Protein AF-A0A661AFL9-F1 (afdb_monomer_lite)

Sequence (75 aa):
MRSYPLINLHIHSNLSFDSELQPDWIVQESIKLGFQYISITDHLDLNPNDPAYGDYDYEKSKELVERLRKEYPEI

Foldseek 3Di:
DDDDAAEEEEAEDPLAPPDPHHPVNVLVVCVVVRHQYYHHDHDDDCDPVDPCHPSDDPVVVVVSVVVCCVVCVRD

Structure (mmCIF, N/CA/C/O backbone):
data_AF-A0A661AFL9-F1
#
_entry.id   AF-A0A661AFL9-F1
#
loop_
_atom_site.group_PDB
_atom_site.id
_atom_site.type_symbol
_atom_site.label_atom_id
_atom_site.label_alt_id
_atom_site.label_comp_id
_atom_site.label_asym_id
_atom_site.label_entity_id
_atom_site.label_seq_id
_atom_site.pdbx_PDB_ins_code
_atom_site.Cartn_x
_atom_site.Cartn_y
_atom_site.Cartn_z
_atom_site.occupancy
_atom_site.B_iso_or_equiv
_atom_site.auth_seq_id
_atom_site.auth_comp_id
_atom_site.auth_asym_id
_atom_site.auth_atom_id
_atom_site.pdbx_PDB_model_num
ATOM 1 N N . MET A 1 1 ? -7.597 -12.104 29.548 1.00 59.59 1 MET A N 1
ATOM 2 C CA . MET A 1 1 ? -7.126 -12.446 28.187 1.00 59.59 1 MET A CA 1
ATOM 3 C C . MET A 1 1 ? -6.382 -11.248 27.635 1.00 59.59 1 MET A C 1
ATOM 5 O O . MET A 1 1 ? -6.889 -10.143 27.763 1.00 59.59 1 MET A O 1
ATOM 9 N N . ARG A 1 2 ? -5.177 -11.439 27.097 1.00 63.16 2 ARG A N 1
ATOM 10 C CA . ARG A 1 2 ? -4.429 -10.370 26.424 1.00 63.16 2 ARG A CA 1
ATOM 11 C C . ARG A 1 2 ? -4.887 -10.371 24.965 1.00 63.16 2 ARG A C 1
ATOM 13 O O . ARG A 1 2 ? -4.752 -11.401 24.315 1.00 63.16 2 ARG A O 1
ATOM 20 N N . SER A 1 3 ? -5.487 -9.279 24.499 1.00 83.94 3 SER A N 1
ATOM 21 C CA . SER A 1 3 ? -5.818 -9.107 23.081 1.00 83.94 3 SER A CA 1
ATOM 22 C C . SER A 1 3 ? -4.670 -8.375 22.408 1.00 83.94 3 SER A C 1
ATOM 24 O O . SER A 1 3 ? -4.172 -7.390 22.953 1.00 83.94 3 SER A O 1
ATOM 26 N N . TYR A 1 4 ? -4.247 -8.869 21.252 1.00 88.31 4 TYR A N 1
ATOM 27 C CA . TYR A 1 4 ? -3.284 -8.185 20.395 1.00 88.31 4 TYR A CA 1
ATOM 28 C C . TYR A 1 4 ? -4.036 -7.326 19.372 1.00 88.31 4 TYR A C 1
ATOM 30 O O . TYR A 1 4 ? -5.188 -7.648 19.059 1.00 88.31 4 TYR A O 1
ATOM 38 N N . PRO A 1 5 ? -3.431 -6.232 18.879 1.00 93.12 5 PRO A N 1
ATOM 39 C CA . PRO A 1 5 ? -4.011 -5.469 17.784 1.00 93.12 5 PRO A CA 1
ATOM 40 C C . PRO A 1 5 ? -4.097 -6.345 16.530 1.00 93.12 5 PRO A C 1
ATOM 42 O O . PRO A 1 5 ? -3.176 -7.109 16.235 1.00 93.12 5 PRO A O 1
ATOM 45 N N . LEU A 1 6 ? -5.204 -6.234 15.799 1.00 96.44 6 LEU A N 1
ATOM 46 C CA . LEU A 1 6 ? -5.348 -6.866 14.493 1.00 96.44 6 LEU A CA 1
ATOM 47 C C . LEU A 1 6 ? -4.615 -6.002 13.459 1.00 96.44 6 LEU A C 1
ATOM 49 O O . LEU A 1 6 ? -4.929 -4.819 13.324 1.00 96.44 6 LEU A O 1
ATOM 53 N N . ILE A 1 7 ? -3.621 -6.571 12.773 1.00 97.50 7 ILE A N 1
ATOM 54 C CA . ILE A 1 7 ? -2.750 -5.839 11.842 1.00 97.50 7 ILE A CA 1
ATOM 55 C C . ILE A 1 7 ? -2.574 -6.589 10.524 1.00 97.50 7 ILE A C 1
ATOM 57 O O . ILE A 1 7 ? -2.566 -7.821 10.515 1.00 97.50 7 ILE A O 1
ATOM 61 N N . ASN A 1 8 ? -2.382 -5.854 9.429 1.00 97.88 8 ASN A N 1
ATOM 62 C CA . ASN A 1 8 ? -1.969 -6.418 8.144 1.00 97.88 8 ASN A CA 1
ATOM 63 C C . ASN A 1 8 ? -0.852 -5.574 7.527 1.00 97.88 8 ASN A C 1
ATOM 65 O O . ASN A 1 8 ? -1.072 -4.445 7.109 1.00 97.88 8 ASN A O 1
ATOM 69 N N . LEU A 1 9 ? 0.355 -6.127 7.472 1.00 97.88 9 LEU A N 1
ATOM 70 C CA . LEU A 1 9 ? 1.551 -5.398 7.051 1.00 97.88 9 LEU A CA 1
ATOM 71 C C . LEU A 1 9 ? 2.048 -5.804 5.658 1.00 97.88 9 LEU A C 1
ATOM 73 O O . LEU A 1 9 ? 3.213 -5.568 5.351 1.00 97.88 9 LEU A O 1
ATOM 77 N N . HIS A 1 10 ? 1.210 -6.462 4.857 1.00 98.12 10 HIS A N 1
ATOM 78 C CA . HIS A 1 10 ? 1.589 -6.938 3.532 1.00 98.12 10 HIS A CA 1
ATOM 79 C C . HIS A 1 10 ? 0.392 -6.845 2.578 1.00 98.12 10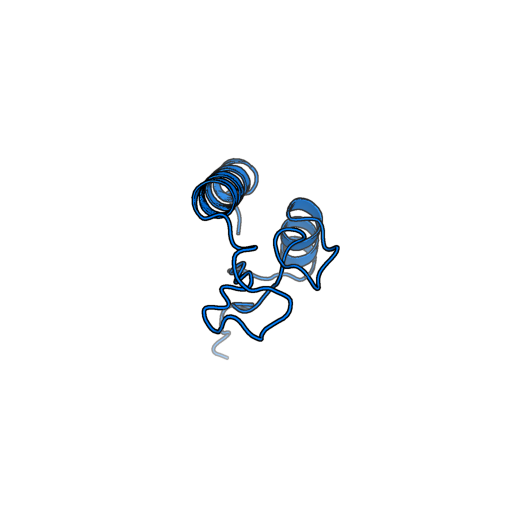 HIS A C 1
ATOM 81 O O . HIS A 1 10 ? -0.375 -7.799 2.428 1.00 98.12 10 HIS A O 1
ATOM 87 N N . ILE A 1 11 ? 0.185 -5.667 1.988 1.00 98.19 11 ILE A N 1
ATOM 88 C CA . ILE A 1 11 ? -0.937 -5.384 1.083 1.00 98.19 11 ILE A CA 1
ATOM 89 C C . ILE A 1 11 ? -0.414 -4.676 -0.162 1.00 98.19 11 ILE A C 1
ATOM 91 O O . ILE A 1 11 ? 0.326 -3.705 -0.051 1.00 98.19 11 ILE A O 1
ATOM 95 N N . HIS A 1 12 ? -0.867 -5.113 -1.332 1.00 98.12 12 HIS A N 1
ATOM 96 C CA . HIS A 1 12 ? -0.540 -4.490 -2.612 1.00 98.12 12 HIS A CA 1
ATOM 97 C C . HIS A 1 12 ? -1.714 -3.637 -3.093 1.00 98.12 12 HIS A C 1
ATOM 99 O O . HIS A 1 12 ? -2.850 -4.116 -3.176 1.00 98.12 12 HIS A O 1
ATOM 105 N N . SER A 1 13 ? -1.443 -2.377 -3.407 1.00 98.19 13 SER A N 1
ATOM 106 C CA . SER A 1 13 ? -2.376 -1.456 -4.046 1.00 98.19 13 SER A CA 1
ATOM 107 C C . SER A 1 13 ? -2.281 -1.557 -5.567 1.00 98.19 13 SER A C 1
ATOM 109 O O . SER A 1 13 ? -1.438 -2.268 -6.104 1.00 98.19 13 SER A O 1
ATOM 111 N N . ASN A 1 14 ? -3.108 -0.798 -6.277 1.00 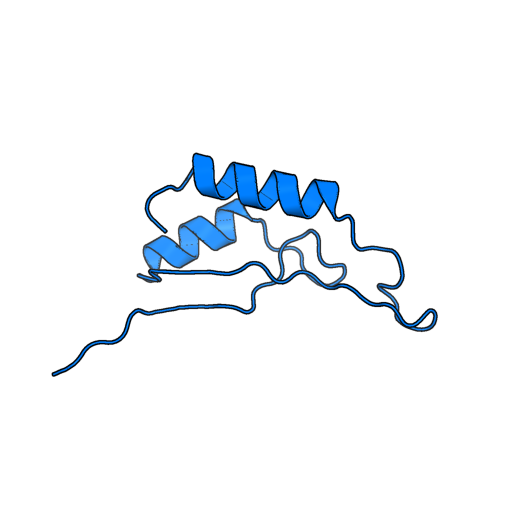97.88 14 ASN A N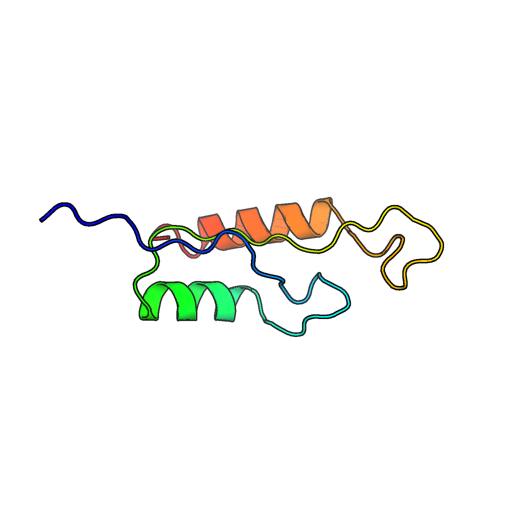 1
ATOM 112 C CA . ASN A 1 14 ? -3.031 -0.666 -7.728 1.00 97.88 14 ASN A CA 1
ATOM 113 C C . ASN A 1 14 ? -1.763 0.043 -8.251 1.00 97.88 14 ASN A C 1
ATOM 115 O O . ASN A 1 14 ? -1.675 0.296 -9.452 1.00 97.88 14 ASN A O 1
ATOM 119 N N . LEU A 1 15 ? -0.814 0.407 -7.380 1.00 97.25 15 LEU A N 1
ATOM 120 C CA . LEU A 1 15 ? 0.542 0.779 -7.791 1.00 97.25 15 LEU A CA 1
ATOM 121 C C . LEU A 1 15 ? 1.455 -0.441 -7.998 1.00 97.25 15 LEU A C 1
ATOM 123 O O . LEU A 1 15 ? 2.484 -0.307 -8.654 1.00 97.25 15 LEU A O 1
ATOM 127 N N . SER A 1 16 ? 1.094 -1.618 -7.480 1.00 96.81 16 SER A N 1
ATOM 128 C CA . SER A 1 16 ? 1.757 -2.877 -7.837 1.00 96.81 16 SER A CA 1
ATOM 129 C C . SER A 1 16 ? 1.262 -3.385 -9.189 1.00 96.81 16 SER A C 1
ATOM 131 O O . SER A 1 16 ? 0.063 -3.370 -9.461 1.00 96.81 16 SER A O 1
ATOM 133 N N . PHE A 1 17 ? 2.177 -3.898 -10.015 1.00 94.19 17 PHE A N 1
ATOM 134 C CA . PHE A 1 17 ? 1.870 -4.381 -11.369 1.00 94.19 17 PHE A CA 1
ATOM 135 C C . PHE A 1 17 ? 0.841 -5.530 -11.413 1.00 94.19 17 PHE A C 1
ATOM 137 O O . PHE A 1 17 ? 0.195 -5.749 -12.437 1.00 94.19 17 PHE A O 1
ATOM 144 N N . ASP A 1 18 ? 0.707 -6.277 -10.316 1.00 96.25 18 ASP A N 1
ATOM 145 C CA . ASP A 1 18 ? -0.113 -7.481 -10.174 1.00 96.25 18 ASP A CA 1
ATOM 146 C C . ASP A 1 18 ? -1.360 -7.274 -9.297 1.00 96.25 18 ASP A C 1
ATOM 148 O O . ASP A 1 18 ? -2.021 -8.247 -8.921 1.00 96.25 18 ASP A O 1
ATOM 152 N N . SER A 1 19 ? -1.715 -6.025 -8.980 1.00 97.44 19 SER A N 1
ATOM 153 C CA . SER A 1 19 ? -2.883 -5.701 -8.159 1.00 97.44 19 SER A CA 1
ATOM 154 C C . SER A 1 19 ? -3.758 -4.628 -8.803 1.00 97.44 19 SER A C 1
ATOM 156 O O . SER A 1 19 ? -3.290 -3.664 -9.398 1.00 97.44 19 SER A O 1
ATOM 158 N N . GLU A 1 20 ? -5.072 -4.780 -8.641 1.00 97.44 20 GLU A N 1
ATOM 159 C CA . GLU A 1 20 ? -6.079 -3.798 -9.068 1.00 97.44 20 GLU A CA 1
ATOM 160 C C . GLU A 1 20 ? -6.752 -3.101 -7.869 1.00 97.44 20 GLU A C 1
ATOM 162 O O . GLU A 1 20 ? -7.672 -2.288 -8.034 1.00 97.44 20 GLU A O 1
ATOM 167 N N . LEU A 1 21 ? -6.318 -3.414 -6.640 1.00 97.94 21 LEU A N 1
ATOM 168 C CA . LEU A 1 21 ? -6.977 -2.948 -5.423 1.00 97.94 21 LEU A CA 1
ATOM 169 C C . LEU A 1 21 ? -6.836 -1.437 -5.249 1.00 97.94 21 LEU A C 1
ATOM 171 O O . LEU A 1 21 ? -5.739 -0.889 -5.145 1.00 97.94 21 LEU A O 1
ATOM 175 N N . GLN A 1 22 ? -7.979 -0.764 -5.147 1.00 98.38 22 GLN A N 1
ATOM 176 C CA . GLN A 1 22 ? -8.004 0.670 -4.904 1.00 98.38 22 GLN A CA 1
ATOM 177 C C . GLN A 1 22 ? -7.577 0.971 -3.455 1.00 98.38 22 GLN A C 1
ATOM 179 O O . GLN A 1 22 ? -8.121 0.362 -2.529 1.00 98.38 22 GLN A O 1
ATOM 184 N N . PRO A 1 23 ? -6.657 1.925 -3.222 1.00 98.12 23 PRO A N 1
ATOM 185 C CA . PRO A 1 23 ? -6.123 2.201 -1.888 1.00 98.12 23 PRO A CA 1
ATOM 186 C C . PRO A 1 23 ? -7.200 2.592 -0.870 1.00 98.12 23 PRO A C 1
ATOM 188 O O . PRO A 1 23 ? -7.192 2.115 0.261 1.00 98.12 23 PRO A O 1
ATOM 191 N N . ASP A 1 24 ? -8.185 3.389 -1.283 1.00 98.44 24 ASP A N 1
ATOM 192 C CA . ASP A 1 24 ? -9.325 3.758 -0.438 1.00 98.44 24 ASP A CA 1
ATOM 193 C C . ASP A 1 24 ? -10.175 2.549 -0.041 1.00 98.44 24 ASP A C 1
ATOM 195 O O . ASP A 1 24 ? -10.621 2.448 1.101 1.00 98.44 24 ASP A O 1
ATOM 199 N N . TRP A 1 25 ? -10.360 1.596 -0.958 1.00 98.56 25 TRP A N 1
ATOM 200 C CA . TRP A 1 25 ? -11.078 0.361 -0.658 1.00 98.56 25 TRP A CA 1
ATOM 201 C C . TRP A 1 25 ? -10.320 -0.481 0.375 1.00 98.56 25 TRP A C 1
ATOM 203 O O . TRP A 1 25 ? -10.936 -0.965 1.323 1.00 98.56 25 TRP A O 1
ATOM 213 N N . ILE A 1 26 ? -8.990 -0.591 0.245 1.00 98.56 26 ILE A N 1
ATOM 214 C CA . ILE A 1 26 ? -8.131 -1.297 1.211 1.00 98.56 26 ILE A CA 1
ATOM 215 C C . ILE A 1 26 ? -8.329 -0.722 2.617 1.00 98.56 26 ILE A C 1
ATOM 217 O O . ILE A 1 26 ? -8.573 -1.477 3.562 1.00 98.56 26 ILE A O 1
ATOM 221 N N . VAL A 1 27 ? -8.242 0.604 2.762 1.00 98.50 27 VAL A N 1
ATOM 222 C CA . VAL A 1 27 ? -8.372 1.274 4.064 1.00 98.50 27 VAL A CA 1
ATOM 223 C C . VAL A 1 27 ? -9.775 1.085 4.639 1.00 98.50 27 VAL A C 1
ATOM 225 O O . VAL A 1 27 ? -9.924 0.628 5.772 1.00 98.50 27 VAL A O 1
ATOM 228 N N . GLN A 1 28 ? -10.815 1.363 3.849 1.00 98.44 28 GLN A N 1
ATOM 229 C CA . GLN A 1 28 ? -12.206 1.256 4.294 1.00 98.44 28 GLN A CA 1
ATOM 230 C C . GLN A 1 28 ? -12.576 -0.167 4.715 1.00 98.44 28 GLN A C 1
ATOM 232 O O . GLN A 1 28 ? -13.270 -0.354 5.716 1.00 98.44 28 GLN A O 1
ATOM 237 N N . GLU A 1 29 ? -12.127 -1.179 3.975 1.00 98.38 29 GLU A N 1
ATOM 238 C CA . GLU A 1 29 ? -12.400 -2.572 4.323 1.00 98.38 29 GLU A CA 1
ATOM 239 C C . GLU A 1 29 ? -11.616 -3.008 5.566 1.00 98.38 29 GLU A C 1
ATOM 241 O O . GLU A 1 29 ? -12.158 -3.695 6.431 1.00 98.38 29 GLU A O 1
ATOM 246 N N . SER A 1 30 ? -10.382 -2.525 5.724 1.00 98.19 30 SER A N 1
ATOM 247 C CA . SER A 1 30 ? -9.574 -2.775 6.923 1.00 98.19 30 SER A CA 1
ATOM 248 C C . SER A 1 30 ? -10.235 -2.210 8.184 1.00 98.19 30 SER A C 1
ATOM 250 O O . SER A 1 30 ? -10.334 -2.912 9.193 1.00 98.19 30 SER A O 1
ATOM 252 N N . ILE A 1 31 ? -10.775 -0.988 8.108 1.00 98.00 31 ILE A N 1
ATOM 253 C CA . ILE A 1 31 ? -11.545 -0.368 9.198 1.00 98.00 31 ILE A CA 1
ATOM 254 C C . ILE A 1 31 ? -12.780 -1.215 9.536 1.00 98.00 31 ILE A C 1
ATOM 256 O O . ILE A 1 31 ? -13.005 -1.532 10.705 1.00 98.00 31 ILE A O 1
ATOM 260 N N . LYS A 1 32 ? -13.566 -1.638 8.533 1.00 98.19 32 LYS A N 1
ATOM 261 C CA . LYS A 1 32 ? -14.763 -2.478 8.756 1.00 98.19 32 LYS A CA 1
ATOM 262 C C . LYS A 1 32 ? -14.437 -3.805 9.439 1.00 98.19 32 LYS A C 1
ATOM 264 O O . LYS A 1 32 ? -15.224 -4.278 10.257 1.00 98.19 32 LYS A O 1
ATOM 269 N N . LEU A 1 33 ? -13.294 -4.401 9.108 1.00 97.44 33 LEU A N 1
ATOM 270 C CA . LEU A 1 33 ? -12.825 -5.665 9.679 1.00 97.44 33 LEU A CA 1
ATOM 271 C C . LEU A 1 33 ? -12.153 -5.501 11.054 1.00 97.44 33 LEU A C 1
ATOM 273 O O . LEU A 1 33 ? -11.816 -6.499 11.691 1.00 97.44 33 LEU A O 1
ATOM 277 N N . GLY A 1 34 ? -11.985 -4.266 11.538 1.00 97.19 34 GLY A N 1
ATOM 278 C CA . GLY A 1 34 ? -11.417 -3.972 12.853 1.00 97.19 34 GLY A CA 1
ATOM 279 C C . GLY A 1 34 ? -9.889 -4.039 12.908 1.00 97.19 34 GLY A C 1
ATOM 280 O O . GLY A 1 34 ? -9.332 -4.236 13.993 1.00 97.19 34 GLY A O 1
ATOM 281 N N . PHE A 1 35 ? -9.205 -3.895 11.768 1.00 98.00 35 PHE A N 1
ATOM 282 C CA . PHE A 1 35 ? -7.757 -3.694 11.757 1.00 98.00 35 PHE A CA 1
ATOM 283 C C . PHE A 1 35 ? -7.413 -2.352 12.406 1.00 98.00 35 PHE A C 1
ATOM 285 O O . PHE A 1 35 ? -8.095 -1.355 12.201 1.00 98.00 35 PHE A O 1
ATOM 292 N N . GLN A 1 36 ? -6.346 -2.348 13.199 1.00 96.88 36 GLN A N 1
ATOM 293 C CA . GLN A 1 36 ? -5.840 -1.156 13.887 1.00 96.88 36 GLN A CA 1
ATOM 294 C C . GLN A 1 36 ? -4.618 -0.561 13.199 1.00 96.88 36 GLN A C 1
ATOM 296 O O . GLN A 1 36 ? -4.295 0.589 13.451 1.00 96.88 36 GLN A O 1
ATOM 301 N N . TYR A 1 37 ? -3.916 -1.366 12.397 1.00 96.94 37 TYR A N 1
ATOM 302 C CA . TYR A 1 37 ? -2.748 -0.939 11.642 1.00 96.94 37 TYR A CA 1
ATOM 303 C C . TYR A 1 37 ? -2.678 -1.714 10.335 1.00 96.94 37 TYR A C 1
ATOM 305 O O . TYR A 1 37 ? -2.795 -2.947 10.330 1.00 96.94 37 TYR A O 1
ATOM 313 N N . ILE A 1 38 ? -2.410 -1.002 9.247 1.00 98.25 38 ILE A N 1
ATOM 314 C CA . ILE A 1 38 ? -2.113 -1.609 7.954 1.00 98.25 38 ILE A CA 1
ATOM 315 C C . ILE A 1 38 ? -0.852 -1.016 7.322 1.00 98.25 38 ILE A C 1
ATOM 317 O O . ILE A 1 38 ? -0.459 0.109 7.627 1.00 98.25 38 ILE A O 1
ATOM 321 N N . SER A 1 39 ? -0.212 -1.775 6.435 1.00 98.19 39 SER A N 1
ATOM 322 C CA . SER A 1 39 ? 0.874 -1.288 5.585 1.00 98.19 39 SER A CA 1
ATOM 323 C C . SER A 1 39 ? 0.612 -1.685 4.142 1.00 98.19 39 SER A C 1
ATOM 325 O O . SER A 1 39 ? 0.407 -2.862 3.851 1.00 98.19 39 SER A O 1
ATOM 327 N N . ILE A 1 40 ? 0.670 -0.700 3.248 1.00 98.12 40 ILE A N 1
ATOM 328 C CA . ILE A 1 40 ? 0.796 -0.945 1.813 1.00 98.12 40 ILE A CA 1
ATOM 329 C C . ILE A 1 40 ? 2.278 -1.230 1.542 1.00 98.12 40 ILE A C 1
ATOM 331 O O . ILE A 1 40 ? 3.152 -0.510 2.028 1.00 98.12 40 ILE A O 1
ATOM 335 N N . THR A 1 41 ? 2.557 -2.318 0.839 1.00 97.81 41 THR A N 1
ATOM 336 C CA . THR A 1 41 ? 3.889 -2.855 0.546 1.00 97.81 41 THR A CA 1
ATOM 337 C C . THR A 1 41 ? 3.959 -3.209 -0.931 1.00 97.81 41 THR A C 1
ATOM 339 O O . THR A 1 41 ? 4.117 -4.374 -1.290 1.00 97.81 41 THR A O 1
ATOM 342 N N . ASP A 1 42 ? 3.767 -2.199 -1.779 1.00 98.06 42 ASP A N 1
ATOM 343 C CA . ASP A 1 42 ? 3.822 -2.377 -3.224 1.00 98.06 42 ASP A CA 1
ATOM 344 C C . ASP A 1 42 ? 5.191 -2.883 -3.695 1.00 98.06 42 ASP A C 1
ATOM 346 O O . ASP A 1 42 ? 6.214 -2.678 -3.032 1.00 98.06 42 ASP A O 1
ATOM 350 N N . HIS A 1 43 ? 5.194 -3.575 -4.834 1.00 97.38 43 HIS A N 1
ATOM 351 C CA . HIS A 1 43 ? 6.384 -4.239 -5.360 1.00 97.38 43 HIS A CA 1
ATOM 352 C C . HIS A 1 43 ? 7.489 -3.255 -5.741 1.00 97.38 43 HIS A C 1
ATOM 354 O O . HIS A 1 43 ? 7.255 -2.271 -6.437 1.00 97.38 43 HIS A O 1
ATOM 360 N N . LEU A 1 44 ? 8.715 -3.578 -5.329 1.00 97.25 44 LEU A N 1
ATOM 361 C CA . LEU A 1 44 ? 9.948 -2.971 -5.819 1.00 97.25 44 LEU A CA 1
ATOM 362 C C . LEU A 1 44 ? 10.862 -4.092 -6.310 1.00 97.25 44 LEU A C 1
ATOM 364 O O . LEU A 1 44 ? 11.618 -4.680 -5.533 1.00 97.25 44 LEU A O 1
ATOM 368 N N . ASP A 1 45 ? 10.811 -4.354 -7.610 1.00 96.75 45 ASP A N 1
ATOM 369 C CA . ASP A 1 45 ? 11.625 -5.383 -8.244 1.00 96.75 45 ASP A CA 1
ATOM 370 C C . ASP A 1 45 ? 12.858 -4.771 -8.904 1.00 96.75 45 ASP A C 1
ATOM 372 O O . ASP A 1 45 ? 12.787 -3.877 -9.749 1.00 96.75 45 ASP A O 1
ATOM 376 N N . LEU A 1 46 ? 14.029 -5.250 -8.483 1.00 96.56 46 LEU A N 1
ATOM 377 C CA . LEU A 1 46 ? 15.328 -4.707 -8.897 1.00 96.56 46 LEU A CA 1
ATOM 378 C C . LEU A 1 46 ? 16.069 -5.600 -9.894 1.00 96.56 46 LEU A C 1
ATOM 380 O O . LEU A 1 46 ? 17.127 -5.211 -10.392 1.00 96.56 46 LEU A O 1
ATOM 384 N N . ASN A 1 47 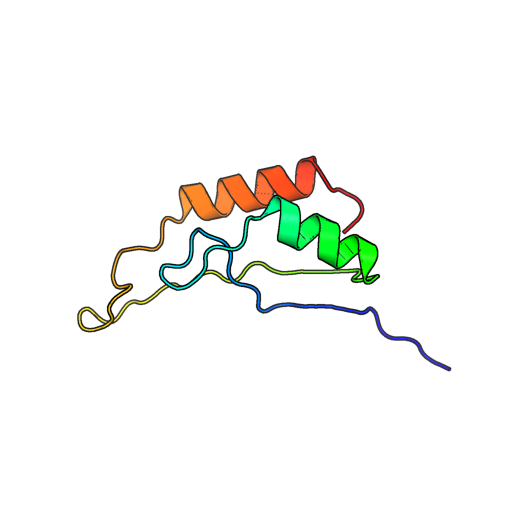? 15.553 -6.792 -10.180 1.00 97.25 47 ASN A N 1
ATOM 385 C CA . ASN A 1 47 ? 16.135 -7.682 -11.171 1.00 97.25 47 ASN A CA 1
ATOM 386 C C . ASN A 1 47 ? 15.532 -7.372 -12.556 1.00 97.25 47 ASN A C 1
ATOM 388 O O . ASN A 1 47 ? 14.329 -7.526 -12.732 1.00 97.25 47 ASN A O 1
ATOM 392 N N . PRO A 1 48 ? 16.350 -7.001 -13.563 1.00 96.75 48 PRO A N 1
ATOM 393 C CA . PRO A 1 48 ? 15.874 -6.619 -14.897 1.00 96.75 48 PRO A CA 1
ATOM 394 C C . PRO A 1 48 ? 15.084 -7.677 -15.674 1.00 96.75 48 PRO A C 1
ATOM 396 O O . PRO A 1 48 ? 14.536 -7.365 -16.727 1.00 96.75 48 PRO A O 1
ATOM 399 N N . ASN A 1 49 ? 15.076 -8.929 -15.211 1.00 97.25 49 ASN A N 1
ATOM 400 C CA . ASN A 1 49 ? 14.308 -10.004 -15.836 1.00 97.25 49 ASN A CA 1
ATOM 401 C C . ASN A 1 49 ? 12.899 -10.158 -15.245 1.00 97.25 49 ASN A C 1
ATOM 403 O O . ASN A 1 49 ? 12.121 -10.950 -15.777 1.00 97.25 49 ASN A O 1
ATOM 407 N N . ASP A 1 50 ? 12.582 -9.453 -14.156 1.00 95.94 50 ASP A N 1
ATOM 408 C CA . ASP A 1 50 ? 11.263 -9.521 -13.537 1.00 95.94 50 ASP A CA 1
ATOM 409 C C . ASP A 1 50 ? 10.275 -8.616 -14.291 1.00 95.94 50 ASP A C 1
ATOM 411 O O . ASP A 1 50 ? 10.645 -7.510 -14.695 1.00 95.94 50 ASP A O 1
ATOM 415 N N . PRO A 1 51 ? 9.013 -9.048 -14.483 1.00 91.75 51 PRO A N 1
ATOM 416 C CA . PRO A 1 51 ? 8.016 -8.270 -15.222 1.00 91.75 51 PRO A CA 1
ATOM 417 C C . PRO A 1 51 ? 7.763 -6.865 -14.667 1.00 91.75 51 PRO A C 1
ATOM 419 O O . PRO A 1 51 ? 7.383 -5.989 -15.432 1.00 91.75 51 PRO A O 1
ATOM 422 N N . ALA A 1 52 ? 7.988 -6.673 -13.367 1.00 94.50 52 ALA A N 1
ATOM 423 C CA . ALA A 1 52 ? 7.760 -5.428 -12.639 1.00 94.50 52 ALA A CA 1
ATOM 424 C C . ALA A 1 52 ? 9.009 -4.534 -12.530 1.00 94.50 52 ALA A C 1
ATOM 426 O O . ALA A 1 52 ? 9.010 -3.523 -11.819 1.00 94.50 52 ALA A O 1
ATOM 427 N N . TYR A 1 53 ? 10.117 -4.916 -13.179 1.00 96.56 53 TYR A N 1
ATOM 428 C CA . TYR A 1 53 ? 11.357 -4.155 -13.102 1.00 96.56 53 TYR A CA 1
ATOM 429 C C . TYR A 1 53 ? 11.172 -2.726 -13.618 1.00 96.56 53 TYR A C 1
ATOM 431 O O . TYR A 1 53 ? 10.891 -2.500 -14.794 1.00 96.56 53 TYR A O 1
ATOM 439 N N . GLY A 1 54 ? 11.421 -1.757 -12.737 1.00 95.25 54 GLY A N 1
ATOM 440 C CA . GLY A 1 54 ? 11.309 -0.334 -13.056 1.00 95.25 54 GLY A CA 1
ATOM 441 C C . GLY A 1 54 ? 9.897 0.249 -12.946 1.00 95.25 54 GLY A C 1
ATOM 442 O O . GLY A 1 54 ? 9.747 1.442 -13.206 1.00 95.25 54 GLY A O 1
ATOM 443 N N . ASP A 1 55 ? 8.897 -0.531 -12.522 1.00 95.25 55 ASP A N 1
ATOM 444 C CA . ASP A 1 55 ? 7.514 -0.051 -12.377 1.00 95.25 55 ASP A CA 1
ATOM 445 C C . ASP A 1 55 ? 7.281 0.752 -11.086 1.00 95.25 55 ASP A C 1
ATOM 447 O O . ASP A 1 55 ? 6.375 1.586 -11.024 1.00 95.25 55 ASP A O 1
ATOM 451 N N . TYR A 1 56 ? 8.106 0.542 -10.053 1.00 97.12 56 TYR A N 1
ATOM 452 C CA . TYR A 1 56 ? 7.938 1.219 -8.767 1.00 97.12 56 TYR A CA 1
ATOM 453 C C . TYR A 1 56 ? 8.225 2.726 -8.851 1.00 97.12 56 TYR A C 1
ATOM 455 O O . TYR A 1 56 ? 9.341 3.160 -9.148 1.00 97.12 56 TYR A O 1
ATOM 463 N N . ASP A 1 57 ? 7.227 3.528 -8.481 1.00 97.44 57 ASP A N 1
ATOM 464 C CA . ASP A 1 57 ? 7.304 4.986 -8.400 1.00 97.44 57 ASP A CA 1
ATOM 465 C C . ASP A 1 57 ? 7.253 5.436 -6.930 1.00 97.44 57 ASP A C 1
ATOM 467 O O . ASP A 1 57 ? 6.207 5.389 -6.270 1.00 97.44 57 ASP A O 1
ATOM 471 N N . TYR A 1 58 ? 8.407 5.857 -6.402 1.00 97.31 58 TYR A N 1
ATOM 472 C CA . TYR A 1 58 ? 8.546 6.239 -4.995 1.00 97.31 58 TYR A CA 1
ATOM 473 C C . TYR A 1 58 ? 7.694 7.456 -4.621 1.00 97.31 58 TYR A C 1
ATOM 475 O O . TYR A 1 58 ? 7.051 7.440 -3.571 1.00 97.31 58 TYR A O 1
ATOM 483 N N . GLU A 1 59 ? 7.676 8.498 -5.457 1.00 98.38 59 GLU A N 1
ATOM 484 C CA . GLU A 1 59 ? 6.942 9.725 -5.133 1.00 98.38 59 GLU A CA 1
ATOM 485 C C . GLU A 1 59 ? 5.436 9.457 -5.134 1.00 98.38 59 GLU A C 1
ATOM 487 O O . GLU A 1 59 ? 4.763 9.818 -4.170 1.00 98.38 59 GLU A O 1
ATOM 492 N N . LYS A 1 60 ? 4.915 8.702 -6.114 1.00 97.81 60 LYS A N 1
ATOM 493 C CA . LYS A 1 60 ? 3.498 8.293 -6.101 1.00 97.81 60 LYS A CA 1
ATOM 494 C C . LYS A 1 60 ? 3.140 7.449 -4.886 1.00 97.81 60 LYS A C 1
ATOM 496 O O . LYS A 1 60 ? 2.105 7.685 -4.266 1.00 97.81 60 LYS A O 1
ATOM 501 N N . SER A 1 61 ? 3.983 6.479 -4.534 1.00 97.94 61 SER A N 1
ATOM 502 C CA . SER A 1 61 ? 3.746 5.609 -3.375 1.00 97.94 61 SER A CA 1
ATOM 503 C C . SER A 1 61 ? 3.715 6.416 -2.075 1.00 97.94 61 SER A C 1
ATOM 505 O O . SER A 1 61 ? 2.829 6.239 -1.236 1.00 97.94 61 SER A O 1
ATOM 507 N N . LYS A 1 62 ? 4.649 7.360 -1.925 1.00 98.31 62 LYS A N 1
ATOM 508 C CA . LYS A 1 62 ? 4.717 8.259 -0.773 1.00 98.31 62 LYS A CA 1
ATOM 509 C C . LYS A 1 62 ? 3.500 9.184 -0.700 1.00 98.31 62 LYS A C 1
ATOM 511 O O . LYS A 1 62 ? 2.858 9.235 0.348 1.00 98.31 62 LYS A O 1
ATOM 516 N N . GLU A 1 63 ? 3.167 9.878 -1.786 1.00 98.44 63 GLU A N 1
ATOM 517 C CA . GLU A 1 63 ? 2.008 10.780 -1.858 1.00 98.44 63 GLU A CA 1
ATOM 518 C C . GLU A 1 63 ? 0.701 10.046 -1.536 1.00 98.44 63 GLU A C 1
ATOM 520 O O . GLU A 1 63 ? -0.141 10.560 -0.797 1.00 98.44 63 GLU A O 1
ATOM 525 N N . LEU A 1 64 ? 0.549 8.817 -2.033 1.00 98.25 64 LEU A N 1
ATOM 526 C CA . LEU A 1 64 ? -0.602 7.964 -1.757 1.00 98.25 64 LEU A CA 1
ATOM 527 C C . LEU A 1 64 ? -0.722 7.635 -0.268 1.00 98.25 64 LEU A C 1
ATOM 529 O O . LEU A 1 64 ? -1.793 7.824 0.308 1.00 98.25 64 LEU A O 1
ATOM 533 N N . VAL A 1 65 ? 0.359 7.198 0.380 1.00 98.00 65 VAL A N 1
ATOM 534 C CA . VAL A 1 65 ? 0.343 6.882 1.819 1.00 98.00 65 VAL A CA 1
ATOM 535 C C . VAL A 1 65 ? 0.095 8.136 2.661 1.00 98.00 65 VAL A C 1
ATOM 537 O O . VAL A 1 65 ? -0.667 8.089 3.628 1.00 98.00 65 VAL A O 1
ATOM 540 N N . GLU A 1 66 ? 0.704 9.269 2.309 1.00 98.44 66 GLU A N 1
ATOM 541 C CA . GLU A 1 66 ? 0.486 10.544 3.003 1.00 98.44 66 GLU A CA 1
ATOM 542 C C . GLU A 1 66 ? -0.963 11.031 2.866 1.00 98.44 66 GLU A C 1
ATOM 544 O O . GLU A 1 66 ? -1.554 11.470 3.859 1.00 98.44 66 GLU A O 1
ATOM 549 N N . ARG A 1 67 ? -1.570 10.891 1.679 1.00 98.62 67 ARG A N 1
ATOM 550 C CA . ARG A 1 67 ? -2.996 11.168 1.458 1.00 98.62 67 ARG A CA 1
ATOM 551 C C . ARG A 1 67 ? -3.872 10.289 2.345 1.00 98.62 67 ARG A C 1
ATOM 553 O O . ARG A 1 67 ? -4.709 10.825 3.067 1.00 98.62 67 ARG A O 1
ATOM 560 N N . LEU A 1 68 ? -3.668 8.970 2.330 1.00 98.50 68 LEU A N 1
ATOM 561 C CA . LEU A 1 68 ? -4.495 8.036 3.104 1.00 98.50 68 LEU A CA 1
ATOM 562 C C . LEU A 1 68 ? -4.412 8.317 4.607 1.00 98.50 68 LEU A C 1
ATOM 564 O O . LEU A 1 68 ? -5.441 8.383 5.267 1.00 98.50 68 LEU A O 1
ATOM 568 N N . ARG A 1 69 ? -3.215 8.587 5.142 1.00 98.12 69 ARG A N 1
ATOM 569 C CA . ARG A 1 69 ? -3.041 8.971 6.557 1.00 98.12 69 ARG A CA 1
ATOM 570 C C . ARG A 1 69 ? -3.790 10.248 6.931 1.00 98.12 69 ARG A C 1
ATOM 572 O O . ARG A 1 69 ? -4.208 10.405 8.073 1.00 98.12 69 ARG A O 1
ATOM 579 N N . LYS A 1 70 ? -3.915 11.188 5.992 1.00 98.56 70 LYS A N 1
ATOM 580 C CA . LYS A 1 70 ? -4.654 12.437 6.202 1.00 98.56 70 LYS A CA 1
ATOM 581 C C . LYS A 1 70 ? -6.167 12.220 6.150 1.00 98.56 70 LYS A C 1
ATOM 583 O O . LYS A 1 70 ? -6.888 12.875 6.899 1.00 98.56 70 LYS A O 1
ATOM 588 N N . GLU A 1 71 ? -6.638 11.366 5.248 1.00 98.50 71 GLU A N 1
ATOM 589 C CA . GLU A 1 71 ? -8.066 11.118 5.015 1.00 98.50 71 GLU A CA 1
ATOM 590 C C . GLU A 1 71 ? -8.677 10.123 6.009 1.00 98.50 71 GLU A C 1
ATOM 592 O O . GLU A 1 71 ? -9.854 10.262 6.336 1.00 98.50 71 GLU A O 1
ATOM 597 N N . TYR A 1 72 ? -7.8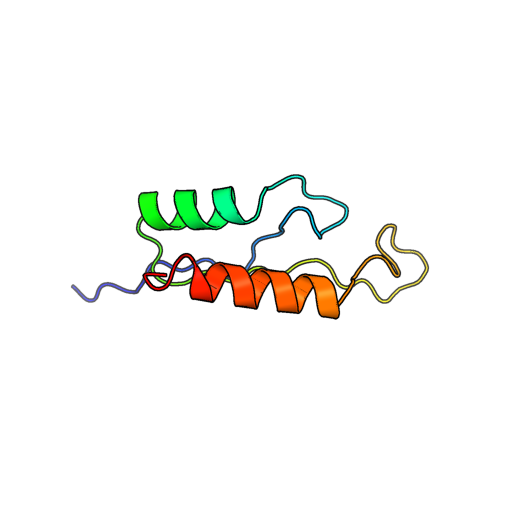77 9.189 6.530 1.00 98.00 72 TYR A N 1
ATOM 598 C CA . TYR A 1 72 ? -8.299 8.123 7.442 1.00 98.00 72 TYR A CA 1
ATOM 599 C C . TYR A 1 72 ? -7.412 8.080 8.705 1.00 98.00 72 TYR A C 1
ATOM 601 O O . TYR A 1 72 ? -6.639 7.140 8.886 1.00 98.00 72 TYR A O 1
ATOM 609 N N . PRO A 1 73 ? -7.453 9.104 9.578 1.00 96.88 73 PRO A N 1
ATOM 610 C CA . PRO A 1 73 ? -6.604 9.179 10.773 1.00 96.88 73 PRO A CA 1
ATOM 611 C C . PRO A 1 73 ? -6.910 8.124 11.857 1.00 96.88 73 PRO A C 1
ATOM 613 O O . PRO A 1 73 ? -6.205 8.067 12.866 1.00 96.88 73 PRO A O 1
ATOM 616 N N . GLU A 1 74 ? -7.979 7.341 11.710 1.00 94.00 74 GLU A N 1
ATOM 617 C CA . GLU A 1 74 ? -8.419 6.312 12.656 1.00 94.00 74 GLU A CA 1
ATOM 618 C C . GLU A 1 74 ? -7.695 4.955 12.551 1.00 94.00 74 G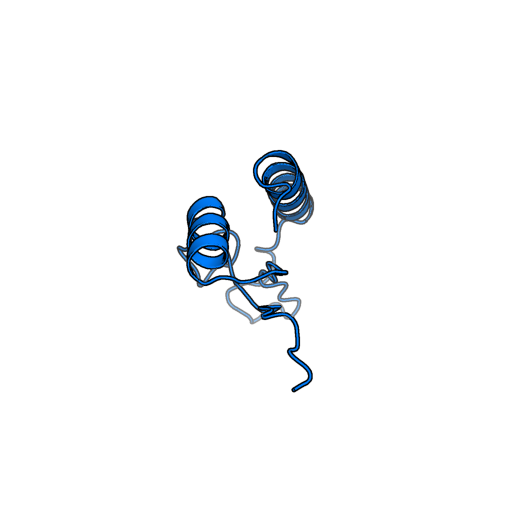LU A C 1
ATOM 620 O O . GLU A 1 74 ? -7.909 4.113 13.429 1.00 94.00 74 GLU A O 1
ATOM 625 N N . ILE A 1 75 ? -6.868 4.732 11.518 1.00 92.75 75 ILE A N 1
ATOM 626 C CA . ILE A 1 75 ? -6.158 3.464 11.234 1.00 92.75 75 ILE A CA 1
ATOM 627 C C . ILE A 1 75 ? -4.705 3.673 10.783 1.00 92.75 75 ILE A C 1
ATOM 629 O O . ILE A 1 75 ? -4.388 4.744 10.221 1.00 92.75 75 ILE A O 1
#

Secondary structure (DSSP, 8-state):
-PPPPPEEEEE--TTSTT----HHHHHHHHHHTT-SEEEE------STTSTTTT---HHHHHHHHHHHHHH-TT-

Radius of gyration: 14.03 Å; chains: 1; bounding box: 31×25×44 Å

pLDDT: mean 96.05, std 6.19, range [59.59, 98.62]